Protein AF-A0A954KXG8-F1 (afdb_monomer)

Solvent-accessible surface area (backbone atoms only — not comparable to full-atom values): 7674 Å² total; per-residue (Å²): 107,69,70,53,23,53,55,51,34,60,73,45,41,64,62,44,51,53,44,29,52,51,39,44,52,48,61,43,67,52,76,64,83,76,44,91,87,74,39,61,68,60,54,50,52,50,52,52,51,52,51,49,49,50,48,58,71,66,58,59,50,71,67,60,52,50,51,48,47,74,74,71,53,50,72,64,60,54,50,54,21,48,53,50,28,51,54,54,52,59,44,48,36,52,53,43,41,49,48,40,55,75,70,40,52,25,43,57,53,30,58,76,68,66,43,87,55,66,76,62,61,52,76,58,42,61,64,50,55,61,54,66,74,70,74,114

Structure (mmCIF, N/CA/C/O backbone):
data_AF-A0A954KXG8-F1
#
_entry.id   AF-A0A954KXG8-F1
#
loop_
_atom_site.group_PDB
_atom_site.id
_atom_site.type_symbol
_atom_site.label_atom_id
_atom_site.label_alt_id
_atom_site.label_comp_id
_atom_site.label_asym_id
_atom_site.label_entity_id
_atom_site.label_seq_id
_atom_site.pdbx_PDB_ins_code
_atom_site.Cartn_x
_atom_site.Cartn_y
_atom_site.Cartn_z
_atom_site.occupancy
_atom_site.B_iso_or_equiv
_atom_site.auth_seq_id
_atom_site.auth_comp_id
_atom_site.auth_asym_id
_atom_site.auth_atom_id
_atom_site.pdbx_PDB_model_num
ATOM 1 N N . MET A 1 1 ? -2.233 0.686 22.977 1.00 73.94 1 MET A N 1
ATOM 2 C CA . MET A 1 1 ? -2.324 1.224 21.599 1.00 73.94 1 MET A CA 1
ATOM 3 C C . MET A 1 1 ? -1.718 0.268 20.572 1.00 73.94 1 MET A C 1
ATOM 5 O O . MET A 1 1 ? -2.462 -0.261 19.759 1.00 73.94 1 MET A O 1
ATOM 9 N N . TRP A 1 2 ? -0.414 -0.030 20.635 1.00 83.12 2 TRP A N 1
ATOM 10 C CA . TRP A 1 2 ? 0.267 -0.883 19.642 1.00 83.12 2 TRP A CA 1
ATOM 11 C C . TRP A 1 2 ? -0.330 -2.290 19.473 1.00 83.12 2 TRP A C 1
ATOM 13 O O . TRP A 1 2 ? -0.491 -2.770 18.355 1.00 83.12 2 TRP A O 1
ATOM 23 N N . THR A 1 3 ? -0.728 -2.937 20.569 1.00 86.88 3 THR A N 1
ATOM 24 C CA . THR A 1 3 ? -1.366 -4.263 20.548 1.00 86.88 3 THR A CA 1
ATOM 25 C C . THR A 1 3 ? -2.684 -4.261 19.771 1.00 86.88 3 THR A C 1
ATOM 27 O O . THR A 1 3 ? -2.950 -5.193 19.018 1.00 86.88 3 THR A O 1
ATOM 30 N N . LEU A 1 4 ? -3.475 -3.189 19.905 1.00 86.62 4 LEU A N 1
ATOM 31 C CA . LEU A 1 4 ? -4.740 -3.031 19.187 1.00 86.62 4 LEU A CA 1
ATOM 32 C C . LEU A 1 4 ? -4.494 -2.797 17.699 1.00 86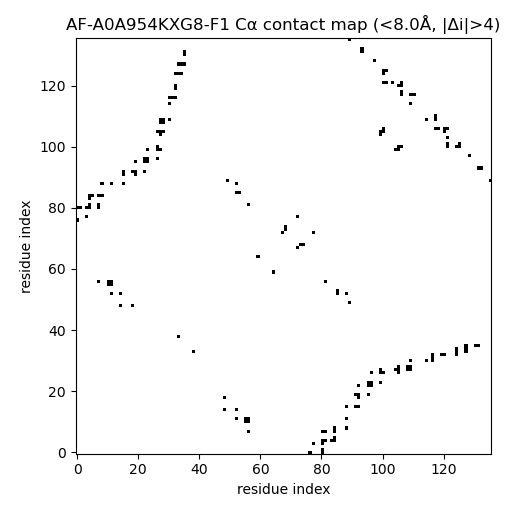.62 4 LEU A C 1
ATOM 34 O O . LEU A 1 4 ? -5.101 -3.463 16.871 1.00 86.62 4 LEU A O 1
ATOM 38 N N . ALA A 1 5 ? -3.546 -1.918 17.364 1.00 85.12 5 ALA A N 1
ATOM 39 C CA . ALA A 1 5 ? -3.162 -1.664 15.979 1.00 85.12 5 ALA A CA 1
ATOM 40 C C . ALA A 1 5 ? -2.682 -2.948 15.284 1.00 85.12 5 ALA A C 1
ATOM 42 O O . ALA A 1 5 ? -3.119 -3.248 14.179 1.00 85.12 5 ALA A O 1
ATOM 43 N N . ARG A 1 6 ? -1.861 -3.769 15.958 1.00 88.31 6 ARG A N 1
ATOM 44 C CA . ARG A 1 6 ? -1.457 -5.093 15.452 1.00 88.31 6 ARG A CA 1
ATOM 45 C C . ARG A 1 6 ? -2.640 -6.033 15.237 1.00 88.31 6 ARG A C 1
ATOM 47 O O . ARG A 1 6 ? -2.653 -6.770 14.256 1.00 88.31 6 ARG A O 1
ATOM 54 N N . TRP A 1 7 ? -3.614 -6.027 16.145 1.00 88.25 7 TRP A N 1
ATOM 55 C CA . TRP A 1 7 ? -4.813 -6.850 16.006 1.00 88.25 7 TRP A CA 1
ATOM 56 C C . TRP A 1 7 ? -5.657 -6.424 14.799 1.00 88.25 7 TRP A C 1
ATOM 58 O O . TRP A 1 7 ? -6.045 -7.285 14.014 1.00 88.25 7 TRP A O 1
ATOM 68 N N . GLN A 1 8 ? -5.858 -5.116 14.598 1.00 89.38 8 GLN A N 1
ATOM 69 C CA . GLN A 1 8 ? -6.554 -4.579 13.422 1.00 89.38 8 GLN A CA 1
ATOM 70 C C . GLN A 1 8 ? -5.789 -4.906 12.128 1.00 89.38 8 GLN A C 1
ATOM 72 O O . GLN A 1 8 ? -6.358 -5.449 11.185 1.00 89.38 8 GLN A O 1
ATOM 77 N N . LEU A 1 9 ? -4.471 -4.674 12.108 1.00 89.12 9 LEU A N 1
ATOM 78 C CA . LEU A 1 9 ? -3.609 -4.976 10.961 1.00 89.12 9 LEU A CA 1
ATOM 79 C C . LEU A 1 9 ? -3.635 -6.453 10.575 1.00 89.12 9 LEU A C 1
ATOM 81 O O . LEU A 1 9 ? -3.600 -6.773 9.393 1.00 89.12 9 LEU A O 1
ATOM 85 N N . ARG A 1 10 ? -3.729 -7.368 11.547 1.00 89.81 10 ARG A N 1
ATOM 86 C CA . ARG A 1 10 ? -3.804 -8.807 11.270 1.00 89.81 10 ARG A CA 1
ATOM 87 C C . ARG A 1 10 ? -5.006 -9.167 10.392 1.00 89.81 10 ARG A C 1
ATOM 89 O O . ARG A 1 10 ? -4.884 -10.081 9.582 1.00 89.81 10 ARG A O 1
ATOM 96 N N . GLN A 1 11 ? -6.129 -8.465 10.529 1.00 88.56 11 GLN A N 1
ATOM 97 C CA . GLN A 1 11 ? -7.343 -8.734 9.748 1.00 88.56 11 GLN A CA 1
ATOM 98 C C . GLN A 1 11 ? -7.184 -8.366 8.276 1.00 88.56 11 GLN A C 1
ATOM 100 O O . GLN A 1 11 ? -7.698 -9.055 7.403 1.00 88.56 11 GLN A O 1
ATOM 105 N N . VAL A 1 12 ? -6.430 -7.302 8.006 1.00 90.31 12 VAL A N 1
ATOM 106 C CA . VAL A 1 12 ? -6.179 -6.783 6.656 1.00 90.31 12 VAL A CA 1
ATOM 107 C C . VAL A 1 12 ? -4.834 -7.237 6.089 1.00 90.31 12 VAL A C 1
ATOM 109 O O . VAL A 1 12 ? -4.517 -6.943 4.944 1.00 90.31 12 VAL A O 1
ATOM 112 N N . ASN A 1 13 ? -4.047 -8.003 6.851 1.00 90.69 13 ASN A N 1
ATOM 113 C CA . ASN A 1 13 ? -2.687 -8.386 6.476 1.00 90.69 13 ASN A CA 1
ATOM 114 C C . ASN A 1 13 ? -2.646 -9.154 5.149 1.00 90.69 13 ASN A C 1
ATOM 116 O O . ASN A 1 13 ? -1.822 -8.851 4.294 1.00 90.69 13 ASN A O 1
ATOM 120 N N . TYR A 1 14 ? -3.553 -10.116 4.953 1.00 91.44 14 TYR A N 1
ATOM 121 C CA . TYR A 1 14 ? -3.624 -10.867 3.696 1.00 91.44 14 TYR A CA 1
ATOM 122 C C . TYR A 1 14 ? -3.919 -9.944 2.506 1.00 91.44 14 TYR A C 1
ATOM 124 O O . TYR A 1 14 ? -3.215 -9.993 1.502 1.00 91.44 14 TYR A O 1
ATOM 132 N N . LEU A 1 15 ? -4.899 -9.048 2.653 1.00 91.69 15 LEU A N 1
ATOM 133 C CA . LEU A 1 15 ? -5.250 -8.060 1.634 1.00 91.69 15 LEU A CA 1
ATOM 134 C C . LEU A 1 15 ? -4.069 -7.125 1.318 1.00 91.69 15 LEU A C 1
ATOM 136 O O . LEU A 1 15 ? -3.791 -6.860 0.151 1.00 91.69 15 LEU A O 1
ATOM 140 N N . ASN A 1 16 ? -3.342 -6.671 2.341 1.00 92.81 16 ASN A N 1
ATOM 141 C CA . ASN A 1 16 ? -2.160 -5.828 2.175 1.00 92.81 16 ASN A CA 1
ATOM 142 C C . ASN A 1 16 ? -1.046 -6.548 1.415 1.00 92.81 16 ASN A C 1
ATOM 144 O O . ASN A 1 16 ? -0.471 -5.968 0.501 1.00 92.81 16 ASN A O 1
ATOM 148 N N . TRP A 1 17 ? -0.761 -7.810 1.747 1.00 94.12 17 TRP A N 1
ATOM 149 C CA . TRP A 1 17 ? 0.252 -8.594 1.037 1.00 94.12 17 TRP A CA 1
ATOM 150 C C . TRP A 1 17 ? -0.122 -8.854 -0.416 1.00 94.12 17 TRP A C 1
ATOM 152 O O . TRP A 1 17 ? 0.723 -8.679 -1.290 1.00 94.12 17 TRP A O 1
ATOM 162 N N .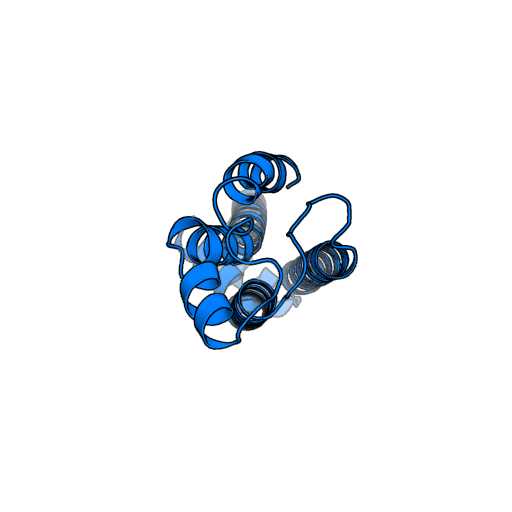 VAL A 1 18 ? -1.381 -9.215 -0.686 1.00 93.00 18 VAL A N 1
ATOM 163 C CA . VAL A 1 18 ? -1.879 -9.372 -2.059 1.00 93.00 18 VAL A CA 1
ATOM 164 C C . VAL A 1 18 ? -1.677 -8.075 -2.834 1.00 93.00 18 VAL A C 1
ATOM 166 O O . VAL A 1 18 ? -1.097 -8.098 -3.917 1.00 93.00 18 VAL A O 1
ATOM 169 N N . MET A 1 19 ? -2.066 -6.938 -2.255 1.00 90.44 19 MET A N 1
ATOM 170 C CA . MET A 1 19 ? -1.921 -5.658 -2.934 1.00 90.44 19 MET A CA 1
ATOM 171 C C . MET A 1 19 ? -0.453 -5.282 -3.155 1.00 90.44 19 MET A C 1
ATOM 173 O O . MET A 1 19 ? -0.101 -4.847 -4.243 1.00 90.44 19 MET A O 1
ATOM 177 N N . VAL A 1 20 ? 0.431 -5.516 -2.183 1.00 91.69 20 VAL A N 1
ATOM 178 C CA . VAL A 1 20 ? 1.880 -5.302 -2.342 1.00 91.69 20 VAL A CA 1
ATOM 179 C C . VAL A 1 20 ? 2.441 -6.122 -3.505 1.00 91.69 20 VAL A C 1
ATOM 181 O O . VAL A 1 20 ? 3.155 -5.575 -4.341 1.00 91.69 20 VAL A O 1
ATOM 184 N N . VAL A 1 21 ? 2.094 -7.408 -3.601 1.00 93.12 21 VAL A N 1
ATOM 185 C CA . VAL A 1 21 ? 2.541 -8.269 -4.708 1.00 93.12 21 VAL A CA 1
ATOM 186 C C . VAL A 1 21 ? 1.994 -7.768 -6.046 1.00 93.12 21 VAL A C 1
ATOM 188 O O . VAL A 1 21 ? 2.748 -7.688 -7.014 1.00 93.12 21 VAL A O 1
ATOM 191 N N . CYS A 1 22 ? 0.719 -7.376 -6.101 1.00 90.12 22 CYS A N 1
ATOM 192 C CA . CYS A 1 22 ? 0.114 -6.799 -7.300 1.00 90.12 22 CYS A CA 1
ATOM 193 C C . CYS A 1 22 ? 0.803 -5.497 -7.724 1.00 90.12 22 CYS A C 1
ATOM 195 O O . CYS A 1 22 ? 1.102 -5.340 -8.905 1.00 90.12 22 CYS A O 1
ATOM 197 N N . VAL A 1 23 ? 1.099 -4.594 -6.781 1.00 86.94 23 VAL A N 1
ATOM 198 C CA . VAL A 1 23 ? 1.822 -3.343 -7.055 1.00 86.94 23 VAL A CA 1
ATOM 199 C C . VAL A 1 23 ? 3.211 -3.628 -7.597 1.00 86.94 23 VAL A C 1
ATOM 201 O O . VAL A 1 23 ? 3.587 -3.026 -8.594 1.00 86.94 23 VAL A O 1
ATOM 204 N N . ILE A 1 24 ? 3.963 -4.534 -6.966 1.00 88.81 24 ILE A N 1
ATOM 205 C CA . ILE A 1 24 ? 5.320 -4.878 -7.404 1.00 88.81 24 ILE A CA 1
ATOM 206 C C . ILE A 1 24 ? 5.283 -5.493 -8.803 1.00 88.81 24 ILE A C 1
ATOM 208 O O . ILE A 1 24 ? 6.031 -5.078 -9.679 1.00 88.81 24 ILE A O 1
ATOM 212 N N . GLY A 1 25 ? 4.400 -6.463 -9.049 1.00 88.94 25 GLY A N 1
ATOM 213 C CA . GLY A 1 25 ? 4.262 -7.058 -10.377 1.00 88.94 25 GLY A CA 1
ATOM 214 C C . GLY A 1 25 ? 3.902 -6.003 -11.424 1.00 88.94 25 GLY A C 1
ATOM 215 O O . GLY A 1 25 ? 4.582 -5.864 -12.438 1.00 88.94 25 GLY A O 1
ATOM 216 N N . TRP A 1 26 ? 2.881 -5.195 -11.150 1.00 85.94 26 TRP A N 1
ATOM 217 C CA . TRP A 1 26 ? 2.461 -4.133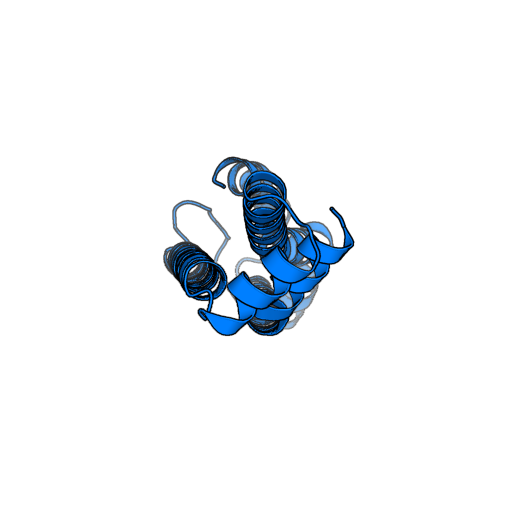 -12.057 1.00 85.94 26 TRP A CA 1
ATOM 218 C C . TRP A 1 26 ? 3.580 -3.115 -12.316 1.00 85.94 26 TRP A C 1
ATOM 220 O O . TRP A 1 26 ? 3.838 -2.774 -13.470 1.00 85.94 26 TRP A O 1
ATOM 230 N N . SER A 1 27 ? 4.291 -2.667 -11.279 1.00 81.69 27 SER A N 1
ATOM 231 C CA . SER A 1 27 ? 5.361 -1.680 -11.415 1.00 81.69 27 SER A CA 1
ATOM 232 C C . SER A 1 27 ? 6.595 -2.236 -12.118 1.00 81.69 27 SER A C 1
ATOM 234 O O . SER A 1 27 ? 7.306 -1.473 -12.751 1.00 81.69 27 SER A O 1
ATOM 236 N N . LEU A 1 28 ? 6.872 -3.536 -12.075 1.00 84.94 28 LEU A N 1
ATOM 237 C CA . LEU A 1 28 ? 8.013 -4.102 -12.798 1.00 84.94 28 LEU A CA 1
ATOM 238 C C . LEU A 1 28 ? 7.692 -4.360 -14.275 1.00 84.94 28 LEU A C 1
ATOM 240 O O . LEU A 1 28 ? 8.529 -4.107 -15.140 1.00 84.94 28 LEU A O 1
ATOM 244 N N . PHE A 1 29 ? 6.475 -4.816 -14.575 1.00 83.75 29 PHE A N 1
ATOM 245 C CA . PHE A 1 29 ? 6.110 -5.287 -15.916 1.00 83.75 29 PHE A CA 1
ATOM 246 C C . PHE A 1 29 ? 5.336 -4.273 -16.766 1.00 83.75 29 PHE A C 1
ATOM 248 O O . PHE A 1 29 ? 5.181 -4.488 -17.965 1.00 83.75 29 PHE A O 1
ATOM 255 N N . THR A 1 30 ? 4.873 -3.157 -16.197 1.00 80.44 30 THR A N 1
ATOM 256 C CA . THR A 1 30 ? 4.227 -2.097 -16.988 1.00 80.44 30 THR A CA 1
ATOM 257 C C . THR A 1 30 ? 5.246 -1.411 -17.883 1.00 80.44 30 THR A C 1
ATOM 259 O O . THR A 1 30 ? 6.128 -0.709 -17.391 1.00 80.44 30 THR A O 1
ATOM 262 N N . SER A 1 31 ? 5.094 -1.593 -19.193 1.00 73.50 31 SER A N 1
ATOM 263 C CA . SER A 1 31 ? 6.000 -1.066 -20.214 1.00 73.50 31 SER A CA 1
ATOM 264 C C . SER A 1 31 ? 5.924 0.450 -20.385 1.00 73.50 31 SER A C 1
ATOM 266 O O . SER A 1 31 ? 6.895 1.057 -20.828 1.00 73.50 31 SER A O 1
ATOM 268 N N . GLU A 1 32 ? 4.785 1.051 -20.043 1.00 73.50 32 GLU A N 1
ATOM 269 C CA . GLU A 1 32 ? 4.528 2.483 -20.198 1.00 73.50 32 GLU A CA 1
ATOM 270 C C . GLU A 1 32 ? 5.169 3.315 -19.072 1.00 73.50 32 GLU A C 1
ATOM 272 O O . GLU A 1 32 ? 5.274 2.828 -17.937 1.00 73.50 32 GLU A O 1
ATOM 277 N N . PRO A 1 33 ? 5.566 4.575 -19.350 1.00 69.69 33 PRO A N 1
ATOM 2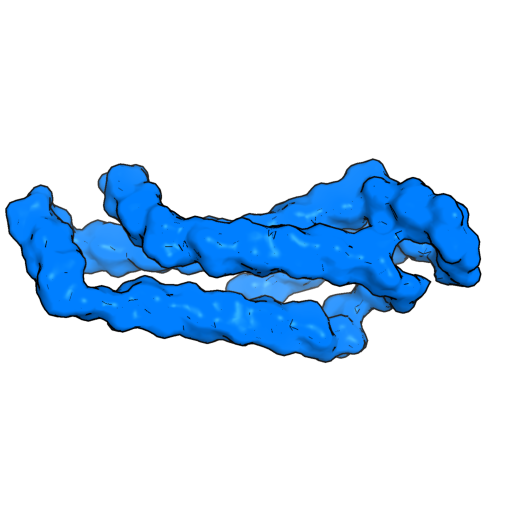78 C CA . PRO A 1 33 ? 5.984 5.520 -18.318 1.00 69.69 33 PRO A CA 1
ATOM 279 C C . PRO A 1 33 ? 4.887 5.701 -17.269 1.00 69.69 33 PRO A C 1
ATOM 281 O O . PRO A 1 33 ? 3.733 5.983 -17.604 1.00 69.69 33 PRO A O 1
ATOM 284 N N . ILE A 1 34 ? 5.233 5.558 -15.990 1.00 67.88 34 I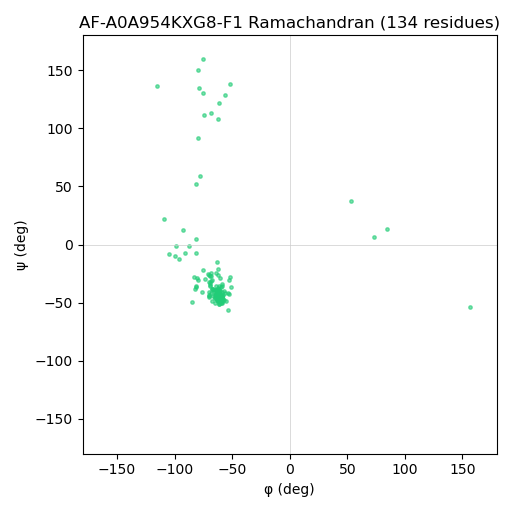LE A N 1
ATOM 285 C CA . ILE A 1 34 ? 4.257 5.755 -14.922 1.00 67.88 34 ILE A CA 1
ATOM 286 C C . ILE A 1 34 ? 3.998 7.252 -14.776 1.00 67.88 34 ILE A C 1
ATOM 288 O O . ILE A 1 34 ? 4.860 7.992 -14.310 1.00 67.88 34 ILE A O 1
ATOM 292 N N . SER A 1 35 ? 2.789 7.684 -15.133 1.00 64.69 35 SER A N 1
ATOM 293 C CA . SER A 1 35 ? 2.279 8.993 -14.730 1.00 64.69 35 SER A CA 1
ATOM 294 C C . SER A 1 35 ? 1.077 8.824 -13.814 1.00 64.69 35 SER A C 1
ATOM 296 O O . SER A 1 35 ? 0.187 8.001 -14.066 1.00 64.69 35 SER A O 1
ATOM 298 N N . PHE A 1 36 ? 1.043 9.614 -12.743 1.00 55.31 36 PHE A N 1
ATOM 299 C CA . PHE A 1 36 ? -0.005 9.535 -11.727 1.00 55.31 36 PHE A CA 1
ATOM 300 C C . PHE A 1 36 ? -1.404 9.804 -12.311 1.00 55.31 36 PHE A C 1
ATOM 302 O O . PHE A 1 36 ? -2.396 9.252 -11.845 1.00 55.31 36 PHE A O 1
ATOM 309 N N . MET A 1 37 ? -1.473 10.604 -13.381 1.00 51.00 37 MET A N 1
ATOM 310 C CA . MET A 1 37 ? -2.714 10.996 -14.059 1.00 51.00 37 MET A CA 1
ATOM 311 C C . MET A 1 37 ? -3.233 9.964 -15.078 1.00 51.00 37 MET A C 1
ATOM 313 O O . MET A 1 37 ? -4.440 9.908 -15.298 1.00 51.00 37 MET A O 1
ATOM 317 N N . HIS A 1 38 ? -2.372 9.142 -15.694 1.00 51.91 38 HIS A N 1
ATOM 318 C CA . HIS A 1 38 ? -2.788 8.226 -16.775 1.00 51.91 38 HIS A CA 1
ATOM 319 C C . HIS A 1 38 ? -2.879 6.757 -16.340 1.00 51.91 38 HIS A C 1
ATOM 321 O O . HIS A 1 38 ? -3.417 5.924 -17.068 1.00 51.91 38 HIS A O 1
ATOM 327 N N . GLY A 1 39 ? -2.426 6.424 -15.130 1.00 62.75 39 GLY A N 1
ATOM 328 C CA . GLY A 1 39 ? -2.517 5.079 -14.564 1.00 62.75 39 GLY A CA 1
ATOM 329 C C . GLY A 1 39 ? -3.908 4.731 -14.025 1.00 62.75 39 GLY A C 1
ATOM 330 O O . GLY A 1 39 ? -4.026 4.404 -12.845 1.00 62.75 39 GLY A O 1
ATOM 331 N N . ALA A 1 40 ? -4.957 4.773 -14.857 1.00 69.31 40 ALA A N 1
ATOM 332 C CA . ALA A 1 40 ? -6.334 4.445 -14.455 1.00 69.31 40 ALA A CA 1
ATOM 333 C C . ALA A 1 40 ? -6.427 3.089 -13.725 1.00 69.31 40 ALA A C 1
ATOM 335 O O . ALA A 1 40 ? -7.142 2.950 -12.732 1.00 69.31 40 ALA A O 1
ATOM 336 N N . THR A 1 41 ? -5.628 2.110 -14.158 1.00 74.50 41 THR A N 1
ATOM 337 C CA . THR A 1 41 ? -5.521 0.788 -13.532 1.00 74.50 41 THR A CA 1
ATOM 338 C C . THR A 1 41 ? -4.995 0.869 -12.098 1.00 74.50 41 THR A C 1
ATOM 340 O O . THR A 1 41 ? -5.612 0.315 -11.191 1.00 74.50 41 THR A O 1
ATOM 343 N N . MET A 1 42 ? -3.904 1.601 -11.861 1.00 71.62 42 MET A N 1
ATOM 344 C CA . MET A 1 42 ? -3.306 1.740 -10.529 1.00 71.62 42 MET A CA 1
ATOM 345 C C . MET A 1 42 ? -4.212 2.539 -9.589 1.00 71.62 42 MET A C 1
ATOM 347 O O . MET A 1 42 ? -4.424 2.133 -8.447 1.00 71.62 42 MET A O 1
ATOM 351 N N . ALA A 1 43 ? -4.819 3.621 -10.088 1.00 73.38 43 ALA A N 1
ATOM 352 C CA . ALA A 1 43 ? -5.809 4.386 -9.337 1.00 73.38 43 ALA A CA 1
ATOM 353 C C . ALA A 1 43 ? -6.999 3.500 -8.931 1.00 73.38 43 ALA A C 1
ATOM 355 O O . ALA A 1 43 ? -7.370 3.463 -7.760 1.00 73.38 43 ALA A O 1
ATOM 356 N N . SER A 1 44 ? -7.554 2.720 -9.866 1.00 80.38 44 SER A N 1
ATOM 357 C CA . SER A 1 44 ? -8.670 1.812 -9.575 1.00 80.38 44 SER A CA 1
ATOM 358 C C . SER A 1 44 ? -8.302 0.728 -8.555 1.00 80.38 44 SER A C 1
ATOM 360 O O . SER A 1 44 ? -9.082 0.464 -7.642 1.00 80.38 44 SER A O 1
ATOM 362 N N . ALA A 1 45 ? -7.097 0.155 -8.641 1.00 81.06 45 ALA A N 1
ATOM 363 C CA . ALA A 1 45 ? -6.614 -0.843 -7.690 1.00 81.06 45 ALA A CA 1
ATOM 364 C C . ALA A 1 45 ? -6.461 -0.259 -6.278 1.00 81.06 45 ALA A C 1
ATOM 366 O O . ALA A 1 45 ? -6.874 -0.891 -5.306 1.00 81.06 45 ALA A O 1
ATOM 367 N N . ILE A 1 46 ? -5.942 0.968 -6.170 1.00 79.56 46 ILE A N 1
ATOM 368 C CA . ILE A 1 46 ? -5.863 1.718 -4.911 1.00 79.56 46 ILE A CA 1
ATOM 369 C C . ILE A 1 46 ? -7.261 1.949 -4.323 1.00 79.56 46 ILE A C 1
ATOM 371 O O . ILE A 1 46 ? -7.485 1.651 -3.151 1.00 79.56 46 ILE A O 1
ATOM 375 N N . PHE A 1 47 ? -8.220 2.417 -5.128 1.00 82.56 47 PHE A N 1
ATOM 376 C CA . PHE A 1 47 ? -9.594 2.637 -4.663 1.00 82.56 47 PHE A CA 1
ATOM 377 C C . PHE A 1 47 ? -10.254 1.346 -4.174 1.00 82.56 47 PHE A C 1
ATOM 379 O O . PHE A 1 47 ? -10.876 1.338 -3.112 1.00 82.56 47 PHE A O 1
ATOM 386 N N . VAL A 1 48 ? -10.097 0.246 -4.916 1.00 87.12 48 VAL A N 1
ATOM 387 C CA . VAL A 1 48 ? -10.627 -1.067 -4.525 1.00 87.12 48 VAL A CA 1
ATOM 388 C C . VAL A 1 48 ? -9.975 -1.552 -3.230 1.00 87.12 48 VAL A C 1
ATOM 390 O O . VAL A 1 48 ? -10.676 -2.006 -2.328 1.00 87.12 48 VAL A O 1
ATOM 393 N N . HIS A 1 49 ? -8.654 -1.420 -3.094 1.00 89.06 49 HIS A N 1
ATOM 394 C CA . HIS A 1 49 ? -7.927 -1.797 -1.880 1.00 89.06 49 HIS A CA 1
ATOM 395 C C . HIS A 1 49 ? -8.393 -0.991 -0.661 1.00 89.06 49 HIS A C 1
ATOM 397 O O . HIS A 1 49 ? -8.735 -1.581 0.365 1.00 89.06 49 HIS A O 1
ATOM 403 N N . ALA A 1 50 ? -8.509 0.333 -0.795 1.00 84.81 50 ALA A N 1
ATOM 404 C CA . ALA A 1 50 ? -9.011 1.209 0.258 1.00 84.81 50 ALA A CA 1
ATOM 405 C C . ALA A 1 50 ? -10.456 0.861 0.653 1.00 84.81 50 ALA A C 1
ATOM 407 O O . ALA A 1 50 ? -10.759 0.736 1.842 1.00 84.81 50 ALA A O 1
ATOM 408 N N . ALA A 1 51 ? -11.335 0.632 -0.328 1.00 87.56 51 ALA A N 1
ATOM 409 C CA . ALA A 1 51 ? -12.716 0.227 -0.082 1.00 87.56 51 ALA A CA 1
ATOM 410 C C . ALA A 1 51 ? -12.790 -1.109 0.674 1.00 87.56 51 ALA A C 1
ATOM 412 O O . ALA A 1 51 ? -13.536 -1.227 1.644 1.00 87.56 51 ALA A O 1
ATOM 413 N N . LEU A 1 52 ? -11.978 -2.098 0.291 1.00 90.00 52 LEU A N 1
ATOM 414 C CA . LEU A 1 52 ? -11.925 -3.395 0.965 1.00 90.00 52 LEU A CA 1
ATOM 415 C C . LEU A 1 52 ? -11.400 -3.289 2.402 1.00 90.00 52 LEU A C 1
ATOM 417 O O . LEU A 1 52 ? -11.945 -3.946 3.286 1.00 90.00 52 LEU A O 1
ATOM 421 N N . ILE A 1 53 ? -10.396 -2.446 2.671 1.00 88.38 53 ILE A N 1
ATOM 422 C CA . ILE A 1 53 ? -9.921 -2.203 4.043 1.00 88.38 53 ILE A CA 1
ATOM 423 C C . ILE A 1 53 ? -11.037 -1.601 4.897 1.00 88.38 53 ILE A C 1
ATOM 425 O O . ILE A 1 53 ? -11.274 -2.073 6.009 1.00 88.38 53 ILE A O 1
ATOM 429 N N . VAL A 1 54 ? -11.730 -0.579 4.384 1.00 86.31 54 VAL A N 1
ATOM 430 C CA . VAL A 1 54 ? -12.849 0.062 5.091 1.00 86.31 54 VAL A CA 1
ATOM 431 C C . VAL A 1 54 ? -13.966 -0.941 5.348 1.00 86.31 54 VAL A C 1
ATOM 433 O O . VAL A 1 54 ? -14.506 -0.970 6.450 1.00 86.31 54 VAL A O 1
ATOM 436 N N . LEU A 1 55 ? -14.280 -1.799 4.375 1.00 86.19 55 LEU A N 1
ATOM 437 C CA . LEU A 1 55 ? -15.272 -2.852 4.553 1.00 86.19 55 LEU A CA 1
ATOM 438 C C . LEU A 1 55 ? -14.847 -3.846 5.634 1.00 86.19 55 LEU A C 1
ATOM 440 O O . LEU A 1 55 ? -15.651 -4.117 6.509 1.00 86.19 55 LEU A O 1
ATOM 444 N N . ILE A 1 56 ? -13.603 -4.335 5.636 1.00 86.50 56 ILE A N 1
ATOM 445 C CA . ILE A 1 56 ? -13.125 -5.322 6.621 1.00 86.50 56 ILE A CA 1
ATOM 446 C C . ILE A 1 56 ? -13.057 -4.724 8.031 1.00 86.50 56 ILE A C 1
ATOM 448 O O . ILE A 1 56 ? -13.558 -5.323 8.982 1.00 86.50 56 ILE A O 1
ATOM 452 N N . LEU A 1 57 ? -12.450 -3.542 8.180 1.00 83.31 57 LEU A N 1
ATOM 453 C CA . LEU A 1 57 ? -12.300 -2.888 9.484 1.00 83.31 57 LEU A CA 1
ATOM 454 C C . LEU A 1 57 ? -13.626 -2.309 9.998 1.00 83.31 57 LEU A C 1
ATOM 456 O O . LEU A 1 57 ? -13.831 -2.234 11.211 1.00 83.31 57 LEU A O 1
ATOM 460 N N . GLY A 1 58 ? -14.513 -1.901 9.087 1.00 75.31 58 GLY A N 1
ATOM 461 C CA . GLY A 1 58 ? -15.853 -1.394 9.378 1.00 75.31 58 GLY A CA 1
ATOM 462 C C . GLY A 1 58 ? -16.876 -2.500 9.634 1.00 75.31 58 GLY A C 1
ATOM 463 O O . GLY A 1 58 ? -17.787 -2.309 10.437 1.00 75.31 58 GLY A O 1
ATOM 464 N N . SER A 1 59 ? -16.705 -3.687 9.043 1.00 67.50 59 SER A N 1
ATOM 465 C CA . SER A 1 59 ? -17.508 -4.880 9.327 1.00 67.50 59 SER A CA 1
ATOM 466 C C . SER A 1 59 ? -17.015 -5.582 10.594 1.00 67.50 59 SER A C 1
ATOM 468 O O . SER A 1 59 ? -16.719 -6.780 10.589 1.00 67.50 59 SER A O 1
ATOM 470 N N . SER A 1 60 ? -16.890 -4.851 11.704 1.00 59.25 60 SER A N 1
ATOM 471 C CA . SER A 1 60 ? -16.586 -5.484 12.983 1.00 59.25 60 SER A CA 1
ATOM 472 C C . SER A 1 60 ? -17.729 -6.436 13.331 1.00 59.25 60 SER A C 1
ATOM 474 O O . SER A 1 60 ? -18.830 -5.991 13.664 1.00 59.25 60 SER A O 1
ATOM 476 N N . SER A 1 61 ? -17.486 -7.747 13.251 1.00 60.22 61 SER A N 1
ATOM 477 C CA . SER A 1 61 ? -18.410 -8.726 13.821 1.00 60.22 61 SER A CA 1
ATOM 478 C C . SER A 1 61 ? -18.684 -8.345 15.279 1.00 60.22 61 SER A C 1
ATOM 480 O O . SER A 1 61 ? -17.780 -7.925 16.011 1.00 60.22 61 SER A O 1
ATOM 482 N N . THR A 1 62 ? -19.940 -8.455 15.708 1.00 59.19 62 THR A N 1
ATOM 483 C CA . THR A 1 62 ? -20.376 -8.095 17.068 1.00 59.19 62 THR A CA 1
ATOM 484 C C . THR A 1 62 ? -19.540 -8.786 18.148 1.00 59.19 62 THR A C 1
ATOM 486 O O . THR A 1 62 ? -19.288 -8.202 19.202 1.00 59.19 62 THR A O 1
ATOM 489 N N . SER A 1 63 ? -19.025 -9.985 17.864 1.00 63.97 63 SER A N 1
ATOM 490 C CA . SER A 1 63 ? -18.122 -10.734 18.741 1.00 63.97 63 SER A CA 1
ATOM 491 C C . SER A 1 63 ? -16.724 -10.112 18.864 1.00 63.97 63 SER A C 1
ATOM 493 O O . SER A 1 63 ? -16.186 -10.053 19.969 1.00 63.97 63 SER A O 1
ATOM 495 N N . GLY A 1 64 ? -16.137 -9.606 17.775 1.00 74.19 64 GLY A N 1
ATOM 496 C CA . GLY A 1 64 ? -14.810 -8.982 17.790 1.00 74.19 64 GLY A CA 1
ATOM 497 C C . GLY A 1 64 ? -14.792 -7.637 18.519 1.00 74.19 64 GLY A C 1
ATOM 498 O O . GLY A 1 64 ? -13.915 -7.391 19.348 1.00 74.19 64 GLY A O 1
ATOM 499 N N . ALA A 1 65 ? -15.793 -6.790 18.264 1.00 70.94 65 ALA A N 1
ATOM 500 C CA . ALA A 1 65 ? -15.942 -5.520 18.973 1.00 70.94 65 ALA A CA 1
ATOM 501 C C . ALA A 1 65 ? -16.226 -5.750 20.466 1.00 70.94 65 ALA A C 1
ATOM 503 O O . ALA A 1 65 ? -15.559 -5.160 21.316 1.00 70.94 65 ALA A O 1
ATOM 504 N N . GLY A 1 66 ? -17.150 -6.664 20.792 1.00 77.38 66 GLY A N 1
ATOM 505 C CA . GLY A 1 66 ? -17.474 -7.026 22.174 1.00 77.38 66 GLY A CA 1
ATOM 506 C C . GLY A 1 66 ? -16.269 -7.563 22.951 1.00 77.38 66 GLY A C 1
ATOM 507 O O . GLY A 1 66 ? -16.046 -7.156 24.091 1.00 77.38 66 GLY A O 1
ATOM 508 N N . PHE A 1 67 ? -15.437 -8.400 22.320 1.00 84.69 67 PHE A N 1
ATOM 509 C CA . PHE A 1 67 ? -14.189 -8.863 22.923 1.00 84.69 67 PHE A CA 1
ATOM 510 C C . PHE A 1 67 ? -13.258 -7.692 23.251 1.00 84.69 67 PHE A C 1
ATOM 512 O O . PHE A 1 67 ? -12.792 -7.594 24.381 1.00 84.69 67 PHE A O 1
ATOM 519 N N . ILE A 1 68 ? -13.026 -6.764 22.320 1.00 85.38 68 ILE A N 1
ATOM 520 C CA . ILE A 1 68 ? -12.117 -5.635 22.568 1.00 85.38 68 ILE A CA 1
ATOM 521 C C . ILE A 1 68 ? -12.627 -4.731 23.695 1.00 85.38 68 ILE A C 1
ATOM 523 O O . ILE A 1 68 ? -11.844 -4.346 24.563 1.00 85.38 68 ILE A O 1
ATOM 527 N N . TYR A 1 69 ? -13.930 -4.446 23.731 1.00 85.00 69 TYR A N 1
ATOM 528 C CA . TYR A 1 69 ? -14.527 -3.701 24.841 1.00 85.00 69 TYR A CA 1
ATOM 529 C C . TYR A 1 69 ? -14.379 -4.442 26.178 1.00 85.00 69 TYR A C 1
ATOM 531 O O . TYR A 1 69 ? -14.065 -3.812 27.186 1.00 85.00 69 TYR A O 1
ATOM 539 N N . SER A 1 70 ? -14.512 -5.776 26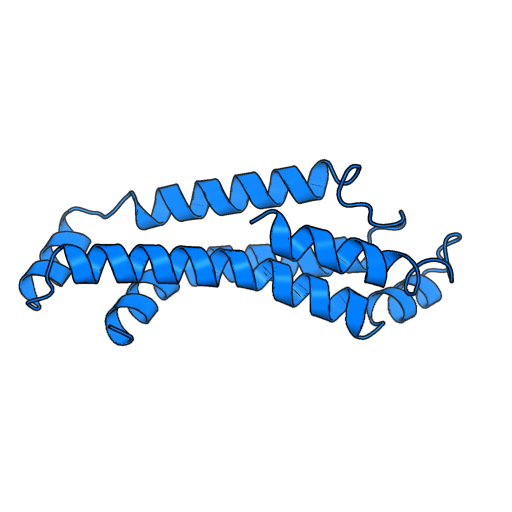.197 1.00 87.00 70 SER A N 1
ATOM 540 C CA . SER A 1 70 ? -14.318 -6.582 27.416 1.00 87.00 70 SER A CA 1
ATOM 541 C C . SER A 1 70 ? -12.886 -6.534 27.963 1.00 87.00 70 SER A C 1
ATOM 543 O O . SER A 1 70 ? -12.679 -6.723 29.157 1.00 87.00 70 SER A O 1
ATOM 545 N N . GLN A 1 71 ? -11.898 -6.246 27.109 1.00 88.00 71 GLN A N 1
ATOM 546 C CA . GLN A 1 71 ? -10.498 -6.080 27.508 1.00 88.00 71 GLN A CA 1
ATOM 547 C C . GLN A 1 71 ? -10.199 -4.679 28.083 1.00 88.00 71 GLN A C 1
ATOM 549 O O . GLN A 1 71 ? -9.044 -4.370 28.370 1.00 88.00 71 GLN A O 1
ATOM 554 N N . GLY A 1 72 ? -11.215 -3.823 28.252 1.00 90.19 72 GLY A N 1
ATOM 555 C CA . GLY A 1 72 ? -11.087 -2.507 28.884 1.00 90.19 72 GLY A CA 1
ATOM 556 C C . GLY A 1 72 ? -10.631 -1.384 27.950 1.00 90.19 72 GLY A C 1
ATOM 557 O O . GLY A 1 72 ? -10.264 -0.310 28.423 1.00 90.19 72 GLY A O 1
ATOM 558 N N . PHE A 1 73 ? -10.644 -1.601 26.631 1.00 90.12 73 PHE A N 1
ATOM 559 C CA . PHE A 1 73 ? -10.299 -0.553 25.672 1.00 90.12 73 PHE A CA 1
ATOM 560 C C . PHE A 1 73 ? -11.457 0.426 25.464 1.00 90.12 73 PHE A C 1
ATOM 562 O O . PHE A 1 73 ? -12.608 0.027 25.277 1.00 90.12 73 PHE A O 1
ATOM 569 N N . SER A 1 74 ? -11.144 1.724 25.462 1.00 90.44 74 SER A N 1
ATOM 570 C CA . SER A 1 74 ? -12.135 2.768 25.203 1.00 90.44 74 SER A CA 1
ATOM 571 C C . SER A 1 74 ? -12.498 2.848 23.718 1.00 90.44 74 SER A C 1
ATOM 573 O O . SER A 1 74 ? -11.732 2.441 22.840 1.00 90.44 74 SER A O 1
ATOM 575 N N . ARG A 1 75 ? -13.661 3.438 23.418 1.00 87.88 75 ARG A N 1
ATOM 576 C CA . ARG A 1 75 ? -14.102 3.696 22.038 1.00 87.88 75 ARG A CA 1
ATOM 577 C C . ARG A 1 75 ? -13.054 4.477 21.236 1.00 87.88 75 ARG A C 1
ATOM 579 O O . ARG A 1 75 ? -12.782 4.115 20.095 1.00 87.88 75 ARG A O 1
ATOM 586 N N . ASP A 1 76 ? -12.432 5.483 21.845 1.00 90.56 76 ASP A N 1
ATOM 587 C CA . ASP A 1 76 ? -11.426 6.314 21.177 1.00 90.56 76 ASP A CA 1
ATOM 588 C C . ASP A 1 76 ? -10.154 5.525 20.863 1.00 90.56 76 ASP A C 1
ATOM 590 O O . ASP A 1 76 ? -9.574 5.684 19.793 1.00 90.56 76 ASP A O 1
ATOM 594 N N . GLN A 1 77 ? -9.733 4.626 21.757 1.00 89.88 77 GLN A N 1
ATOM 595 C CA . GLN A 1 77 ? -8.581 3.753 21.514 1.00 89.88 77 GLN A CA 1
ATOM 596 C C . GLN A 1 77 ? -8.833 2.793 20.346 1.00 89.88 77 GLN A C 1
ATOM 598 O O . GLN A 1 77 ? -7.929 2.550 19.544 1.00 89.88 77 GLN A O 1
ATOM 603 N N . ILE A 1 78 ? -10.056 2.266 20.237 1.00 88.31 78 ILE A N 1
ATOM 604 C CA . ILE A 1 78 ? -10.467 1.405 19.122 1.00 88.31 78 ILE A CA 1
ATOM 605 C C . ILE A 1 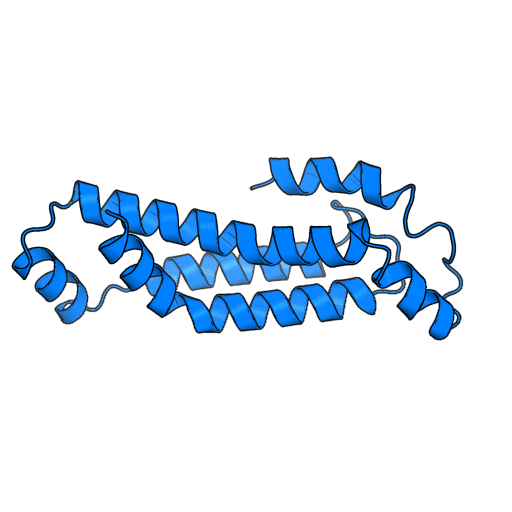78 ? -10.441 2.199 17.820 1.00 88.31 78 ILE A C 1
ATOM 607 O O . ILE A 1 78 ? -9.778 1.778 16.872 1.00 88.31 78 ILE A O 1
ATOM 611 N N . TRP A 1 79 ? -11.072 3.372 17.801 1.00 87.06 79 TRP A N 1
ATOM 612 C CA . TRP A 1 79 ? -11.115 4.231 16.623 1.00 87.06 79 TRP A CA 1
ATOM 613 C C . TRP A 1 79 ? -9.712 4.634 16.152 1.00 87.06 79 TRP A C 1
ATOM 615 O O . TRP A 1 79 ? -9.362 4.412 14.994 1.00 87.06 79 TRP A O 1
ATOM 625 N N . TRP A 1 80 ? -8.857 5.119 17.060 1.00 88.94 80 TRP A N 1
ATOM 626 C CA . TRP A 1 80 ? -7.481 5.501 16.724 1.00 88.94 80 TRP A CA 1
ATOM 627 C C . TRP A 1 80 ? -6.659 4.329 16.195 1.00 88.94 80 TRP A C 1
ATOM 629 O O . TRP A 1 80 ? -5.836 4.504 15.299 1.00 88.94 80 TRP A O 1
ATOM 639 N N . SER A 1 81 ? -6.883 3.121 16.713 1.00 89.31 81 SER A N 1
ATOM 640 C CA . SER A 1 81 ? -6.195 1.934 16.207 1.00 89.31 81 SER A CA 1
ATOM 641 C C . SER A 1 81 ? -6.643 1.531 14.801 1.00 89.31 81 SER A C 1
ATOM 643 O O . SER A 1 81 ? -5.811 1.076 14.019 1.00 89.31 81 SER A O 1
ATOM 645 N N . GLN A 1 82 ? -7.927 1.707 14.471 1.00 87.88 82 GLN A N 1
ATOM 646 C CA . GLN A 1 82 ? -8.466 1.438 13.138 1.00 87.88 82 GLN A CA 1
ATOM 647 C C . GLN A 1 82 ? -7.957 2.479 12.144 1.00 87.88 82 GLN A C 1
ATOM 649 O O . GLN A 1 82 ? -7.497 2.107 11.069 1.00 87.88 82 GLN A O 1
ATOM 654 N N . ALA A 1 83 ? -7.953 3.758 12.533 1.00 87.31 83 ALA A N 1
ATOM 655 C CA . ALA A 1 83 ? -7.372 4.835 11.740 1.00 87.31 83 ALA A CA 1
ATOM 656 C C . ALA A 1 83 ? -5.881 4.584 11.462 1.00 87.31 83 ALA A C 1
ATOM 658 O O . ALA A 1 83 ? -5.440 4.656 10.318 1.00 87.31 83 ALA A O 1
ATOM 659 N N . LEU A 1 84 ? -5.107 4.199 12.483 1.00 89.62 84 LEU A N 1
ATOM 660 C CA . LEU A 1 84 ? -3.695 3.861 12.309 1.00 89.62 84 LEU A CA 1
ATOM 661 C C . LEU A 1 84 ? -3.503 2.632 11.406 1.00 89.62 84 LEU A C 1
ATOM 663 O O . LEU A 1 84 ? -2.626 2.639 10.546 1.00 89.62 84 LEU A O 1
ATOM 667 N N . ALA A 1 85 ? -4.317 1.586 11.571 1.00 88.62 85 ALA A N 1
ATOM 668 C CA . ALA A 1 85 ? -4.248 0.394 10.729 1.00 88.62 85 ALA A CA 1
ATOM 669 C C . ALA A 1 85 ? -4.593 0.702 9.265 1.00 88.62 85 ALA A C 1
ATOM 671 O O . ALA A 1 85 ? -3.926 0.181 8.372 1.00 88.62 85 ALA A O 1
ATOM 672 N N . LEU A 1 86 ? -5.575 1.573 9.018 1.00 87.31 86 LEU A N 1
ATOM 673 C CA . LEU A 1 86 ? -5.923 2.071 7.688 1.00 87.31 86 LEU A CA 1
ATOM 674 C C . LEU A 1 86 ? -4.743 2.825 7.060 1.00 87.31 86 LEU A C 1
ATOM 676 O O . LEU A 1 86 ? -4.324 2.472 5.962 1.00 87.31 86 LEU A O 1
ATOM 680 N N . LEU A 1 87 ? -4.158 3.790 7.779 1.00 87.25 87 LEU A N 1
ATOM 681 C CA . LEU A 1 87 ? -3.004 4.565 7.304 1.00 87.25 87 LEU A CA 1
ATOM 682 C C . LEU A 1 87 ? -1.799 3.671 6.987 1.00 87.25 87 LEU A C 1
ATOM 684 O O . LEU A 1 87 ? -1.183 3.800 5.933 1.00 87.25 87 LEU A O 1
ATOM 688 N N . MET A 1 88 ? -1.476 2.723 7.871 1.00 90.31 88 MET A N 1
ATOM 689 C CA . MET A 1 88 ? -0.384 1.774 7.640 1.00 90.31 88 MET A CA 1
ATOM 690 C C . MET A 1 88 ? -0.665 0.859 6.443 1.00 90.31 88 MET A C 1
ATOM 692 O O . MET A 1 88 ? 0.239 0.583 5.658 1.00 90.31 88 MET A O 1
ATOM 696 N N . SER A 1 89 ? -1.912 0.412 6.282 1.00 89.44 89 SER A N 1
ATOM 697 C CA . SER A 1 89 ? -2.318 -0.441 5.161 1.00 89.44 89 SER A CA 1
ATOM 698 C C . SER A 1 89 ? -2.255 0.296 3.826 1.00 89.44 89 SER A C 1
ATOM 700 O O . SER A 1 89 ? -1.798 -0.285 2.849 1.00 89.44 89 SER A O 1
ATOM 702 N N . ALA A 1 90 ? -2.635 1.576 3.794 1.00 84.06 90 ALA A N 1
ATOM 703 C CA . ALA A 1 90 ? -2.491 2.448 2.630 1.00 84.06 90 ALA A CA 1
ATOM 704 C C . ALA A 1 90 ? -1.016 2.733 2.290 1.00 84.06 90 ALA A C 1
ATOM 706 O O . ALA A 1 90 ? -0.628 2.745 1.124 1.00 84.06 90 ALA A O 1
ATOM 707 N N . ALA A 1 91 ? -0.164 2.900 3.305 1.00 87.00 91 ALA A N 1
ATOM 708 C CA . ALA A 1 91 ? 1.256 3.171 3.105 1.00 87.00 91 ALA A CA 1
ATOM 709 C C . ALA A 1 91 ? 2.034 1.969 2.536 1.00 87.00 91 ALA A C 1
ATOM 711 O O . ALA A 1 91 ? 2.972 2.166 1.767 1.00 87.00 91 ALA A O 1
ATOM 712 N N . MET A 1 92 ? 1.667 0.728 2.881 1.00 89.62 92 MET A N 1
ATOM 713 C CA . MET A 1 92 ? 2.368 -0.488 2.428 1.00 89.62 92 MET A CA 1
ATOM 714 C C . MET A 1 92 ? 2.536 -0.604 0.897 1.00 89.62 92 MET A C 1
ATOM 716 O O . MET A 1 92 ? 3.680 -0.740 0.451 1.00 89.62 92 MET A O 1
ATOM 720 N N . PRO A 1 93 ? 1.470 -0.555 0.073 1.00 86.25 93 PRO A N 1
ATOM 721 C CA . PRO A 1 93 ? 1.601 -0.627 -1.381 1.00 86.25 93 PRO A CA 1
ATOM 722 C C . PRO A 1 93 ? 2.373 0.568 -1.948 1.00 86.25 93 PRO A C 1
ATOM 724 O O . PRO A 1 93 ? 3.171 0.388 -2.865 1.00 86.25 93 PRO A O 1
ATOM 727 N N . CYS A 1 94 ? 2.218 1.764 -1.370 1.00 81.75 94 CYS A N 1
ATOM 728 C CA . CYS A 1 94 ? 2.995 2.935 -1.769 1.00 81.75 94 CYS A CA 1
ATOM 729 C C . CYS A 1 94 ? 4.490 2.702 -1.548 1.00 81.75 94 CYS A C 1
ATOM 731 O O . CYS A 1 94 ? 5.265 2.843 -2.484 1.00 81.75 94 CYS A O 1
ATOM 733 N N . VAL A 1 95 ? 4.905 2.269 -0.354 1.00 86.00 95 VAL A N 1
ATOM 734 C CA . VAL A 1 95 ? 6.314 1.969 -0.049 1.00 86.00 95 VAL A CA 1
ATOM 735 C C . VAL A 1 95 ? 6.863 0.882 -0.971 1.00 86.00 95 VAL A C 1
ATOM 737 O O . VAL A 1 95 ? 7.972 1.025 -1.477 1.00 86.00 95 VAL A O 1
ATOM 740 N N . ALA A 1 96 ? 6.095 -0.177 -1.238 1.00 88.31 96 ALA A N 1
ATOM 741 C CA . ALA A 1 96 ? 6.504 -1.219 -2.178 1.00 88.31 96 ALA A CA 1
ATOM 742 C C . ALA A 1 96 ? 6.756 -0.650 -3.584 1.00 88.31 96 ALA A C 1
ATOM 744 O O . ALA A 1 96 ? 7.790 -0.929 -4.191 1.00 88.31 96 ALA A O 1
ATOM 745 N N . PHE A 1 97 ? 5.862 0.216 -4.064 1.00 81.38 97 PHE A N 1
ATOM 746 C CA . PHE A 1 97 ? 6.047 0.941 -5.315 1.00 81.38 97 PHE A CA 1
ATOM 747 C C . PHE A 1 97 ? 7.311 1.819 -5.293 1.00 81.38 97 PHE A C 1
ATOM 749 O O . PHE A 1 97 ? 8.157 1.682 -6.183 1.00 81.38 97 PHE A O 1
ATOM 756 N N . LEU A 1 98 ? 7.491 2.646 -4.248 1.00 78.56 98 LEU A N 1
ATOM 757 C CA . LEU A 1 98 ? 8.680 3.496 -4.071 1.00 78.56 98 LEU A CA 1
ATOM 758 C C . LEU A 1 98 ? 9.961 2.663 -4.161 1.00 78.56 98 LEU A C 1
ATOM 760 O O . LEU A 1 98 ? 10.923 3.083 -4.792 1.00 78.56 98 LEU A O 1
ATOM 764 N N . LEU A 1 99 ? 9.975 1.481 -3.542 1.00 85.00 99 LEU A N 1
ATOM 765 C CA . LEU A 1 99 ? 11.130 0.592 -3.561 1.00 85.00 99 LEU A CA 1
ATOM 766 C C . LEU A 1 99 ? 11.395 0.052 -4.966 1.00 85.00 99 LEU A C 1
ATOM 768 O O . LEU A 1 99 ? 12.540 0.083 -5.405 1.00 85.00 99 LEU A O 1
ATOM 772 N N . THR A 1 100 ? 10.374 -0.389 -5.704 1.00 82.44 100 THR A N 1
ATOM 773 C CA . THR A 1 100 ? 10.572 -0.920 -7.068 1.00 82.44 100 THR A CA 1
ATOM 774 C C . THR A 1 100 ? 11.133 0.105 -8.053 1.00 82.44 100 THR A C 1
ATOM 776 O O . THR A 1 100 ? 11.977 -0.245 -8.880 1.00 82.44 100 THR A O 1
ATOM 779 N N . VAL A 1 101 ? 10.708 1.367 -7.942 1.00 76.00 101 VAL A N 1
ATOM 780 C CA . VAL A 1 101 ? 11.166 2.460 -8.813 1.00 76.00 101 VAL A CA 1
ATOM 781 C C . VAL A 1 101 ? 12.478 3.054 -8.292 1.00 76.00 101 VAL A C 1
ATOM 783 O O . VAL A 1 101 ? 13.456 3.149 -9.027 1.00 76.00 101 VAL A O 1
ATOM 786 N N . GLY A 1 102 ? 12.539 3.392 -7.003 1.00 74.19 102 GLY A N 1
ATOM 787 C CA . GLY A 1 102 ? 13.671 4.078 -6.379 1.00 74.19 102 GLY A CA 1
ATOM 788 C C . GLY A 1 102 ? 14.948 3.243 -6.284 1.00 74.19 102 GLY A C 1
ATOM 789 O O . GLY A 1 102 ? 16.037 3.807 -6.306 1.00 74.19 102 GLY A O 1
ATOM 790 N N . THR A 1 103 ? 14.846 1.910 -6.221 1.00 81.56 103 THR A N 1
ATOM 791 C CA . THR A 1 103 ? 16.028 1.024 -6.273 1.00 81.56 103 THR A CA 1
ATOM 792 C C . THR A 1 103 ? 16.531 0.763 -7.694 1.00 81.56 103 THR A C 1
ATOM 794 O O . THR A 1 103 ? 17.572 0.135 -7.861 1.00 81.56 103 THR A O 1
ATOM 797 N N . GLY A 1 104 ? 15.803 1.200 -8.727 1.00 74.44 104 GLY A N 1
ATOM 798 C CA . GLY A 1 104 ? 16.117 0.881 -10.121 1.00 74.44 104 GLY A CA 1
ATOM 799 C C . GLY A 1 104 ? 15.801 -0.565 -10.526 1.00 74.44 104 GLY A C 1
ATOM 800 O O . GLY A 1 104 ? 16.101 -0.951 -11.655 1.00 74.44 104 GLY A O 1
ATOM 801 N N . LEU A 1 105 ? 15.165 -1.361 -9.653 1.00 81.38 105 LEU A N 1
ATOM 802 C CA . LEU A 1 105 ? 14.779 -2.748 -9.940 1.00 81.38 105 LEU A CA 1
ATOM 803 C C . LEU A 1 105 ? 13.901 -2.851 -11.197 1.00 81.38 105 LEU A C 1
ATOM 805 O O . LEU A 1 105 ? 14.130 -3.724 -12.034 1.00 81.38 105 LEU A O 1
ATOM 809 N N . ARG A 1 106 ? 12.947 -1.922 -11.358 1.00 79.00 106 ARG A N 1
ATOM 810 C CA . ARG A 1 106 ? 12.130 -1.782 -12.577 1.00 79.00 106 ARG A CA 1
ATOM 811 C C . ARG A 1 106 ? 13.005 -1.619 -13.819 1.00 79.00 106 ARG A C 1
A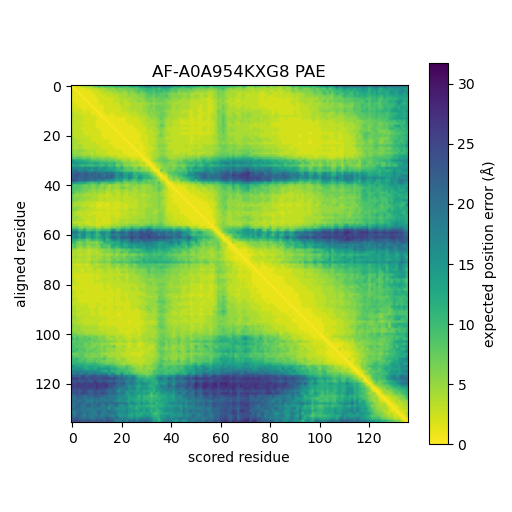TOM 813 O O . ARG A 1 106 ? 12.829 -2.362 -14.775 1.00 79.00 106 ARG A O 1
ATOM 820 N N . GLY A 1 107 ? 13.990 -0.724 -13.775 1.00 75.31 107 GLY A N 1
ATOM 821 C CA . GLY A 1 107 ? 14.900 -0.484 -14.895 1.00 75.31 107 GLY A CA 1
ATOM 822 C C . GLY A 1 107 ? 15.721 -1.719 -15.281 1.00 75.31 107 GLY A C 1
ATOM 823 O O . GLY A 1 107 ? 15.817 -2.040 -16.461 1.00 75.31 107 GLY A O 1
ATOM 824 N N . ILE A 1 108 ? 16.255 -2.457 -14.302 1.00 81.44 108 ILE A N 1
ATOM 825 C CA . ILE A 1 108 ? 17.024 -3.692 -14.552 1.00 81.44 108 ILE A CA 1
ATOM 826 C C . ILE A 1 108 ? 16.152 -4.744 -15.243 1.00 81.44 108 ILE A C 1
ATOM 828 O O . ILE A 1 108 ? 16.552 -5.321 -16.254 1.00 81.44 108 ILE A O 1
ATOM 832 N N . ILE A 1 109 ? 14.954 -4.985 -14.704 1.00 84.31 109 ILE A N 1
ATOM 833 C CA . ILE A 1 109 ? 14.033 -5.989 -15.241 1.00 84.31 109 ILE A CA 1
ATOM 834 C C . ILE A 1 109 ? 13.577 -5.582 -16.643 1.00 84.31 109 ILE A C 1
ATOM 836 O O . ILE A 1 109 ? 13.648 -6.384 -17.566 1.00 84.31 109 ILE A O 1
ATOM 840 N N . GLN A 1 110 ? 13.188 -4.327 -16.845 1.00 80.31 110 GLN A N 1
ATOM 841 C CA . GLN A 1 110 ? 12.717 -3.847 -18.144 1.00 80.31 110 GLN A CA 1
ATOM 842 C C . GLN A 1 110 ? 13.817 -3.795 -19.206 1.00 80.31 110 GLN A C 1
ATOM 844 O O . GLN A 1 110 ? 13.530 -4.045 -20.374 1.00 80.31 110 GLN A O 1
ATOM 849 N N . GLY A 1 111 ? 15.069 -3.548 -18.809 1.00 79.44 111 GLY A N 1
ATOM 850 C CA . GLY A 1 111 ? 16.225 -3.699 -19.690 1.00 79.44 111 GLY A CA 1
ATOM 851 C C . GLY A 1 111 ? 16.409 -5.145 -20.162 1.00 79.44 111 GLY A C 1
ATOM 852 O O . GLY A 1 111 ? 16.678 -5.369 -21.338 1.00 79.44 111 GLY A O 1
ATOM 853 N N . ALA A 1 112 ? 16.188 -6.131 -19.285 1.00 83.44 112 ALA A N 1
ATOM 854 C CA . ALA A 1 112 ? 16.233 -7.550 -19.653 1.00 83.44 112 ALA A CA 1
ATOM 855 C C . ALA A 1 112 ? 15.081 -7.980 -20.585 1.00 83.44 112 ALA A C 1
ATOM 857 O O . ALA A 1 112 ? 15.232 -8.943 -21.330 1.00 83.44 112 ALA A O 1
ATOM 858 N N . PHE A 1 113 ? 13.951 -7.266 -20.562 1.00 85.12 113 PHE A N 1
ATOM 859 C CA . PHE A 1 113 ? 12.810 -7.477 -21.462 1.00 85.12 113 PHE A CA 1
ATOM 860 C C . PHE A 1 113 ? 12.852 -6.605 -22.730 1.00 85.12 113 PHE A C 1
ATOM 862 O O . PHE A 1 113 ? 11.845 -6.518 -23.429 1.00 85.12 113 PHE A O 1
ATOM 869 N N . GLU A 1 114 ? 13.985 -5.953 -23.022 1.00 82.38 114 GLU A N 1
ATOM 870 C CA . GLU A 1 114 ? 14.175 -5.100 -24.208 1.00 82.38 114 GLU A CA 1
ATOM 871 C C . GLU A 1 114 ? 13.087 -4.017 -24.356 1.00 82.38 114 GLU A C 1
ATOM 873 O O . GLU A 1 114 ? 12.638 -3.700 -25.459 1.00 82.38 114 GLU A O 1
ATOM 878 N N . ASN A 1 115 ? 12.634 -3.439 -23.235 1.00 75.50 115 ASN A N 1
ATOM 879 C CA . ASN A 1 115 ? 11.566 -2.444 -23.263 1.00 75.50 115 ASN A CA 1
ATOM 880 C C . ASN A 1 115 ? 12.000 -1.205 -24.085 1.00 75.50 115 ASN A C 1
ATOM 882 O O . ASN A 1 115 ? 12.975 -0.546 -23.708 1.00 75.50 115 ASN A O 1
ATOM 886 N N . PRO A 1 116 ? 11.262 -0.825 -25.151 1.00 66.69 116 PRO A N 1
ATOM 887 C CA . PRO A 1 116 ? 11.614 0.301 -26.024 1.00 66.69 116 PRO A CA 1
ATOM 888 C C . PRO A 1 116 ? 11.620 1.668 -25.322 1.00 66.69 116 PRO A C 1
ATOM 890 O O . PRO A 1 116 ? 12.168 2.629 -25.855 1.00 66.69 116 PRO A O 1
ATOM 893 N N . TRP A 1 117 ? 11.029 1.771 -24.130 1.00 63.34 117 TRP A N 1
ATOM 894 C CA . TRP A 1 117 ? 10.995 3.000 -23.332 1.00 63.34 117 TRP A CA 1
ATOM 895 C C . TRP A 1 117 ? 12.217 3.167 -22.409 1.00 63.34 117 TRP A C 1
ATOM 897 O O . TRP A 1 117 ? 12.341 4.171 -21.702 1.00 63.34 117 TRP A O 1
ATOM 907 N N . PHE A 1 118 ? 13.142 2.205 -22.398 1.00 53.84 118 PHE A N 1
ATOM 908 C CA . PHE A 1 118 ? 14.401 2.299 -21.661 1.00 53.84 118 PHE A CA 1
ATOM 909 C C . PHE A 1 118 ? 15.376 3.252 -22.392 1.00 53.84 118 PHE A C 1
ATOM 911 O O . PHE A 1 118 ? 15.550 3.092 -23.599 1.00 53.84 118 PHE A O 1
ATOM 918 N N . PRO A 1 119 ? 16.022 4.253 -21.741 1.00 55.94 119 PRO A N 1
ATOM 919 C CA . PRO A 1 119 ? 16.217 4.458 -20.299 1.00 55.94 119 PRO A CA 1
ATOM 920 C C . PRO A 1 119 ? 15.402 5.626 -19.692 1.00 55.94 119 PRO A C 1
ATOM 922 O O . PRO A 1 119 ? 15.780 6.158 -18.649 1.00 55.94 119 PRO A O 1
ATOM 925 N N . LEU A 1 120 ? 14.300 6.069 -20.319 1.00 55.41 120 LEU A N 1
ATOM 926 C CA . LEU A 1 120 ? 13.461 7.173 -19.796 1.00 55.41 120 LEU A CA 1
ATOM 927 C C . LEU A 1 120 ? 12.824 6.841 -18.429 1.00 55.41 120 LEU A C 1
ATOM 929 O O . LEU A 1 120 ? 12.447 7.739 -17.668 1.00 55.41 120 LEU A O 1
ATOM 933 N N . LEU A 1 121 ? 12.740 5.546 -18.134 1.00 56.94 121 LEU A N 1
ATOM 934 C CA . LEU A 1 121 ? 12.198 4.911 -16.939 1.00 56.94 121 LEU A CA 1
ATOM 935 C C . LEU A 1 121 ? 13.223 4.957 -15.791 1.00 56.94 121 LEU A C 1
ATOM 937 O O . LEU A 1 121 ? 14.095 4.098 -15.674 1.00 56.94 121 LEU A O 1
ATOM 941 N N . GLY A 1 122 ? 13.155 6.003 -14.967 1.00 51.97 122 GLY A N 1
ATOM 942 C CA . GLY A 1 122 ? 13.978 6.133 -13.759 1.00 51.97 122 GLY A CA 1
ATOM 943 C C . GLY A 1 122 ? 14.170 7.576 -13.298 1.00 51.97 122 GLY A C 1
ATOM 944 O O . GLY A 1 122 ? 13.854 7.909 -12.160 1.00 51.97 122 GLY A O 1
ATOM 945 N N . SER A 1 123 ? 14.635 8.466 -14.178 1.00 54.69 123 SER A N 1
ATOM 946 C CA . SER A 1 123 ? 14.881 9.877 -13.831 1.00 54.69 123 SER A CA 1
ATOM 947 C C . SER A 1 123 ? 13.614 10.739 -13.870 1.00 54.69 123 SER A C 1
ATOM 949 O O . SER A 1 123 ? 13.446 11.618 -13.026 1.00 54.69 123 SER A O 1
ATOM 951 N N . SER A 1 124 ? 12.700 10.463 -14.806 1.00 56.94 124 SER A N 1
ATOM 952 C CA . SER A 1 124 ? 11.402 11.144 -14.923 1.00 56.94 124 SER A CA 1
ATOM 953 C C . SER A 1 124 ? 10.396 10.664 -13.861 1.00 56.94 124 SER A C 1
ATOM 955 O O . SER A 1 124 ? 9.737 11.479 -13.215 1.00 56.94 124 SER A O 1
ATOM 957 N N . GLU A 1 125 ? 10.362 9.357 -13.581 1.00 55.41 125 GLU A N 1
ATOM 958 C CA . GLU A 1 125 ? 9.443 8.726 -12.615 1.00 55.41 125 GLU A CA 1
ATOM 959 C C . GLU A 1 125 ? 9.757 9.107 -11.148 1.00 55.41 125 GLU A C 1
ATOM 961 O O . GLU A 1 125 ? 8.855 9.195 -10.315 1.00 55.41 125 GLU A O 1
ATOM 966 N N . LEU A 1 126 ? 11.017 9.440 -10.828 1.00 60.84 126 LEU A N 1
ATOM 967 C CA . LEU A 1 126 ? 11.428 9.999 -9.526 1.00 60.84 126 LEU A CA 1
ATOM 968 C C . LEU A 1 126 ? 10.779 11.354 -9.201 1.00 60.84 126 LEU A C 1
ATOM 970 O O . LEU A 1 126 ? 10.625 11.700 -8.028 1.00 60.84 126 LEU A O 1
ATOM 974 N N . SER A 1 127 ? 10.394 12.127 -10.219 1.00 60.66 127 SER A N 1
ATOM 975 C CA . SER A 1 127 ? 9.701 13.407 -10.030 1.00 60.66 127 SER A CA 1
ATOM 976 C C . SER A 1 127 ? 8.196 13.228 -9.780 1.00 60.66 127 SER A C 1
ATOM 978 O O . SER A 1 127 ? 7.634 13.908 -8.920 1.00 60.66 127 SER A O 1
ATOM 980 N N . GLU A 1 128 ? 7.576 12.247 -10.444 1.00 55.16 128 GLU A N 1
ATOM 981 C CA . GLU A 1 128 ? 6.171 11.834 -10.273 1.00 55.16 128 GLU A CA 1
ATOM 982 C C . GLU A 1 128 ? 5.921 11.189 -8.896 1.00 55.16 128 GLU A C 1
ATOM 984 O O . GLU A 1 128 ? 4.862 11.364 -8.291 1.00 55.16 128 GLU A O 1
ATOM 989 N N . LEU A 1 129 ? 6.941 10.523 -8.344 1.00 55.59 129 LEU A N 1
ATOM 990 C CA . LEU A 1 129 ? 6.949 9.894 -7.019 1.00 55.59 129 LEU A CA 1
ATOM 991 C C . LEU A 1 129 ? 6.517 10.823 -5.867 1.00 55.59 129 LEU A C 1
ATOM 993 O O . LEU A 1 129 ? 5.960 10.357 -4.872 1.00 55.59 129 LEU A O 1
ATOM 997 N N . LYS A 1 130 ? 6.723 12.140 -5.997 1.00 57.81 130 LYS A N 1
ATOM 998 C CA . LYS A 1 130 ? 6.316 13.128 -4.982 1.00 57.81 130 LYS A CA 1
ATOM 999 C C . LYS A 1 130 ? 4.798 13.299 -4.887 1.00 57.81 130 LYS A C 1
ATOM 1001 O O . LYS A 1 130 ? 4.292 13.553 -3.799 1.00 57.81 130 LYS A O 1
ATOM 1006 N N . TRP A 1 131 ? 4.073 13.144 -5.994 1.00 51.59 131 TRP A N 1
ATOM 1007 C CA . TRP A 1 131 ? 2.626 13.372 -6.039 1.00 51.59 131 TRP A CA 1
ATOM 1008 C C . TRP A 1 131 ? 1.825 12.187 -5.489 1.00 51.59 131 TRP A C 1
ATOM 1010 O O . TRP A 1 131 ? 0.804 12.401 -4.843 1.00 51.59 131 TRP A O 1
ATOM 1020 N N . MET A 1 132 ? 2.334 10.957 -5.627 1.00 51.88 132 MET A N 1
ATOM 1021 C CA . MET A 1 132 ? 1.723 9.757 -5.029 1.00 51.88 132 MET A CA 1
ATOM 1022 C C . MET A 1 132 ? 1.619 9.818 -3.501 1.00 51.88 132 MET A C 1
ATOM 1024 O O . MET A 1 132 ? 0.648 9.328 -2.934 1.00 51.88 132 MET A O 1
ATOM 1028 N N . LEU A 1 133 ? 2.615 10.408 -2.834 1.00 54.62 133 LEU A N 1
ATOM 1029 C CA . LEU A 1 133 ? 2.638 10.541 -1.373 1.00 54.62 133 LEU A CA 1
ATOM 1030 C C . LEU A 1 133 ? 1.686 11.624 -0.851 1.00 54.62 133 LEU A C 1
ATOM 1032 O O . LEU A 1 133 ? 1.323 11.585 0.318 1.00 54.62 133 LEU A O 1
ATOM 1036 N N . LEU A 1 134 ? 1.311 12.586 -1.699 1.00 54.72 134 LEU A N 1
ATOM 1037 C CA . LEU A 1 134 ? 0.441 13.714 -1.346 1.00 54.72 134 LEU A CA 1
ATOM 1038 C C . LEU A 1 134 ? -1.034 13.477 -1.700 1.00 54.72 134 LEU A C 1
ATOM 1040 O O . LEU A 1 134 ? -1.882 14.270 -1.305 1.00 54.72 134 LEU A O 1
ATOM 1044 N N . ALA A 1 135 ? -1.334 12.440 -2.484 1.00 51.50 135 ALA A N 1
ATOM 1045 C CA . ALA A 1 135 ? -2.680 12.141 -2.968 1.00 51.50 135 ALA A CA 1
ATOM 1046 C C . ALA A 1 135 ? -3.488 11.193 -2.056 1.00 51.50 135 ALA A C 1
ATOM 1048 O O . ALA A 1 135 ? -4.673 10.983 -2.313 1.00 51.50 135 ALA A O 1
ATOM 1049 N N . TYR A 1 136 ? -2.850 10.624 -1.029 1.00 45.31 136 TYR A N 1
ATOM 1050 C CA . TYR A 1 136 ? -3.490 9.891 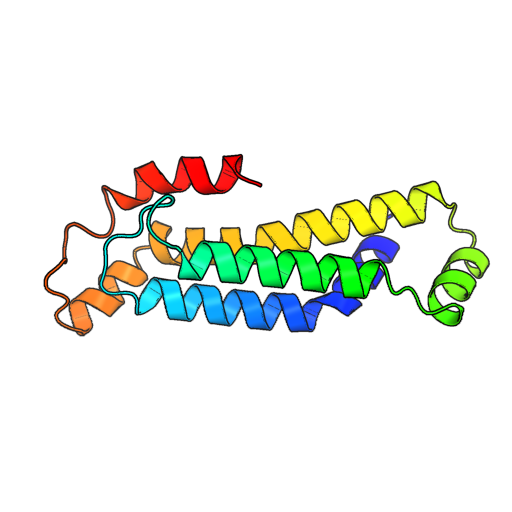0.071 1.00 45.31 136 TYR A CA 1
ATOM 1051 C C . TYR A 1 136 ? -3.747 10.821 1.256 1.00 45.31 136 TYR A C 1
ATOM 1053 O O . TYR A 1 136 ? -4.791 10.632 1.919 1.00 45.31 136 TYR A O 1
#

Radius of gyration: 18.07 Å; Cα contacts (8 Å, |Δi|>4): 98; chains: 1; bounding box: 37×25×55 Å

Sequence (136 aa):
MWTLARWQLRQVNYLNWVMVVCVIGWSLFTSEPISFMHGATMASAIFVHAALIVLILGSSSTSGAGFIYSQGFSRDQIWWSQALALLMSAAMPCVAFLLTVGTGLRGIIQGAFENPWFPLLGSSELSELKWMLLAY

Mean predicted aligned error: 8.25 Å

pLDDT: mean 78.13, std 12.9, range [45.31, 94.12]

Secondary structure (DSSP, 8-state):
-HHHHHHHHHHHHHHHHHHHHHHHHHHHH--S---TTT-HHHHHHHHHHHHHHHHHHH---HHHHHHHHHTT--HHHHHHHHHHHHHHHHHHHHHHHHHHHHTSHHHHHHHHTT-TTTTTTTTTHHHHHHHHTT--

Foldseek 3Di:
DVVLLVVLLVQCVVLLVVLLVVLLVCLQPVLDADAPVPPPVNVVSLVVSLVVLCCRLVPQDPVNVVVVVVVVDDPVNNVVSSVSSSVVSSVSSLVSSCCCQVVCVSVVSCVVVVRPCPPVRHPVVVVSNVVSVVVD